Protein AF-A0A973B0Q8-F1 (afdb_monomer_lite)

Structure (mmCIF, N/CA/C/O backbone):
data_AF-A0A973B0Q8-F1
#
_entry.id   AF-A0A973B0Q8-F1
#
loop_
_atom_site.group_PDB
_atom_site.id
_atom_site.type_symbol
_atom_site.label_atom_id
_atom_site.label_alt_id
_atom_site.label_comp_id
_atom_site.label_asym_id
_atom_site.label_entity_id
_atom_site.label_seq_id
_atom_site.pdbx_PDB_ins_code
_atom_site.Cartn_x
_atom_site.Cartn_y
_atom_site.Cartn_z
_atom_site.occupancy
_atom_site.B_iso_or_equiv
_atom_site.auth_seq_id
_atom_site.auth_comp_id
_atom_site.auth_asym_id
_atom_site.auth_atom_id
_atom_site.pdbx_PDB_model_num
ATOM 1 N N . MET A 1 1 ? 19.060 -2.790 -4.668 1.00 71.00 1 MET A N 1
ATOM 2 C CA . MET A 1 1 ? 17.635 -3.165 -4.791 1.00 71.00 1 MET A CA 1
ATOM 3 C C . MET A 1 1 ? 16.979 -2.159 -5.724 1.00 71.00 1 MET A C 1
ATOM 5 O O . MET A 1 1 ? 17.166 -0.968 -5.505 1.00 71.00 1 MET A O 1
ATOM 9 N N . MET A 1 2 ? 16.331 -2.615 -6.796 1.00 79.81 2 MET A N 1
ATOM 10 C CA . MET A 1 2 ? 15.662 -1.742 -7.774 1.00 79.81 2 MET A CA 1
ATOM 11 C C . MET A 1 2 ? 14.425 -1.096 -7.135 1.00 79.81 2 MET A C 1
ATOM 13 O O . MET A 1 2 ? 13.748 -1.745 -6.333 1.00 79.81 2 MET A O 1
ATOM 17 N N . ARG A 1 3 ? 14.136 0.175 -7.441 1.00 85.56 3 ARG A N 1
ATOM 18 C CA . ARG A 1 3 ? 12.996 0.875 -6.825 1.00 85.56 3 ARG A CA 1
ATOM 19 C C . ARG A 1 3 ? 11.680 0.291 -7.354 1.00 85.56 3 ARG A C 1
ATOM 21 O O . ARG A 1 3 ? 11.621 -0.052 -8.533 1.00 85.56 3 ARG A O 1
ATOM 28 N N . PRO A 1 4 ? 10.597 0.249 -6.557 1.00 86.12 4 PRO A N 1
ATOM 29 C CA . PRO A 1 4 ? 9.311 -0.302 -6.996 1.00 86.12 4 PRO A CA 1
ATOM 30 C C . PRO A 1 4 ? 8.836 0.242 -8.352 1.00 86.12 4 PRO A C 1
ATOM 32 O O . PRO A 1 4 ? 8.449 -0.522 -9.225 1.00 86.12 4 PRO A O 1
ATOM 35 N N . ARG A 1 5 ? 8.962 1.554 -8.596 1.00 87.88 5 ARG A N 1
ATOM 36 C CA . ARG A 1 5 ? 8.602 2.157 -9.894 1.00 87.88 5 ARG A CA 1
ATOM 37 C C . ARG A 1 5 ? 9.434 1.644 -11.068 1.00 87.88 5 ARG A C 1
ATOM 39 O O . ARG A 1 5 ? 8.908 1.483 -12.158 1.00 87.88 5 ARG A O 1
ATOM 46 N N . GLU A 1 6 ? 10.720 1.404 -10.853 1.00 90.56 6 GLU A N 1
ATOM 47 C CA . GLU A 1 6 ? 11.626 0.897 -11.886 1.00 90.56 6 GLU A CA 1
ATOM 48 C C . GLU A 1 6 ? 11.311 -0.576 -12.196 1.00 90.56 6 GLU A C 1
ATOM 50 O O . GLU A 1 6 ? 11.255 -0.957 -13.366 1.00 90.56 6 GLU A O 1
ATOM 55 N N . ARG A 1 7 ? 11.010 -1.376 -11.161 1.00 91.44 7 ARG A N 1
ATOM 56 C CA . ARG A 1 7 ? 10.536 -2.764 -11.310 1.00 91.44 7 ARG A CA 1
ATOM 57 C C . ARG A 1 7 ? 9.198 -2.825 -12.037 1.00 91.44 7 ARG A C 1
ATOM 59 O O . ARG A 1 7 ? 9.035 -3.643 -12.928 1.00 91.44 7 ARG A O 1
ATOM 66 N N . LEU A 1 8 ? 8.273 -1.916 -11.722 1.00 90.06 8 LEU A N 1
ATOM 67 C CA . LEU A 1 8 ? 6.976 -1.825 -12.397 1.00 90.06 8 LEU A CA 1
ATOM 68 C C . LEU A 1 8 ? 7.134 -1.569 -13.902 1.00 90.06 8 LEU A C 1
ATOM 70 O O . LEU A 1 8 ? 6.417 -2.166 -14.697 1.00 90.06 8 LEU A O 1
ATOM 74 N N . LEU A 1 9 ? 8.077 -0.705 -14.288 1.00 90.62 9 LEU A N 1
ATOM 75 C CA . LEU A 1 9 ? 8.360 -0.406 -15.694 1.00 90.62 9 LEU A CA 1
ATOM 76 C C . LEU A 1 9 ? 9.061 -1.559 -16.427 1.00 90.62 9 LEU A C 1
ATOM 78 O O . LEU A 1 9 ? 8.857 -1.713 -17.626 1.00 90.62 9 LEU A O 1
ATOM 82 N N . SER A 1 10 ? 9.885 -2.339 -15.724 1.00 93.88 10 SER A N 1
ATOM 83 C CA . SER A 1 10 ? 10.720 -3.383 -16.338 1.00 93.88 10 SER A CA 1
ATOM 84 C C . SER A 1 10 ? 10.019 -4.741 -16.387 1.00 93.88 10 SER A C 1
ATOM 86 O O . SER A 1 10 ? 10.008 -5.396 -17.425 1.00 93.88 10 SER A O 1
ATOM 88 N N . ASP A 1 11 ? 9.395 -5.131 -15.276 1.00 93.25 11 ASP A N 1
ATOM 89 C CA . ASP A 1 11 ? 8.881 -6.483 -15.044 1.00 93.25 11 ASP A CA 1
ATOM 90 C C . ASP A 1 11 ? 7.349 -6.522 -14.922 1.00 93.25 11 ASP A C 1
ATOM 92 O O . ASP A 1 11 ? 6.772 -7.602 -14.798 1.00 93.25 11 ASP A O 1
ATOM 96 N N . GLY A 1 12 ? 6.678 -5.363 -14.955 1.00 91.94 12 GLY A N 1
ATOM 97 C CA . GLY A 1 12 ? 5.227 -5.232 -14.812 1.00 91.94 12 GLY A CA 1
ATOM 98 C C . GLY A 1 12 ? 4.723 -5.332 -13.368 1.00 91.94 12 GLY A C 1
ATOM 99 O O . GLY A 1 12 ? 5.475 -5.581 -12.428 1.00 91.94 12 GLY A O 1
ATOM 100 N N . ALA A 1 13 ? 3.417 -5.120 -13.175 1.00 90.94 13 ALA A N 1
ATOM 101 C CA . ALA A 1 13 ? 2.796 -5.053 -11.847 1.00 90.94 13 ALA A CA 1
ATOM 102 C C . ALA A 1 13 ? 2.883 -6.374 -11.067 1.00 90.94 13 ALA A C 1
ATOM 104 O O . ALA A 1 13 ? 3.023 -6.357 -9.850 1.00 90.94 13 ALA A O 1
ATOM 105 N N . GLN A 1 14 ? 2.869 -7.509 -11.769 1.00 92.75 14 GLN A N 1
ATOM 106 C CA . GLN A 1 14 ? 2.986 -8.850 -11.193 1.00 92.75 14 GLN A CA 1
ATOM 107 C C . GLN A 1 14 ? 4.303 -9.100 -10.445 1.00 92.75 14 GLN A C 1
ATOM 109 O O . GLN A 1 14 ? 4.389 -10.028 -9.647 1.00 92.75 14 GLN A O 1
ATOM 114 N N . ALA A 1 15 ? 5.339 -8.298 -10.709 1.00 91.44 15 ALA A N 1
ATOM 115 C CA . ALA A 1 15 ? 6.616 -8.406 -10.015 1.00 91.44 15 ALA A CA 1
ATOM 116 C C . ALA A 1 15 ? 6.600 -7.731 -8.632 1.00 91.44 15 ALA A C 1
ATOM 118 O O . ALA A 1 15 ? 7.556 -7.877 -7.867 1.00 91.44 15 ALA A O 1
ATOM 119 N N . LEU A 1 16 ? 5.551 -6.973 -8.313 1.00 92.12 16 LEU A N 1
ATOM 120 C CA . LEU A 1 16 ? 5.419 -6.210 -7.082 1.00 92.12 16 LEU A CA 1
ATOM 121 C C . LEU A 1 16 ? 4.383 -6.849 -6.164 1.00 92.12 16 LEU A C 1
ATOM 123 O O . LEU A 1 16 ? 3.391 -7.421 -6.608 1.00 92.12 16 LEU A O 1
ATOM 127 N N . SER A 1 17 ? 4.598 -6.694 -4.863 1.00 92.06 17 SER A N 1
ATOM 128 C CA . SER A 1 17 ? 3.554 -6.968 -3.877 1.00 92.06 17 SER A CA 1
ATOM 129 C C . SER A 1 17 ? 2.449 -5.906 -3.924 1.00 92.06 17 SER A C 1
ATOM 131 O O . SER A 1 17 ? 2.694 -4.753 -4.292 1.00 92.06 17 SER A O 1
ATOM 133 N N . ASP A 1 18 ? 1.249 -6.260 -3.455 1.00 91.69 18 ASP A N 1
ATOM 134 C CA . ASP A 1 18 ? 0.128 -5.322 -3.283 1.00 91.69 18 ASP A CA 1
ATOM 135 C C . ASP A 1 18 ? 0.545 -4.068 -2.495 1.00 91.69 18 ASP A C 1
ATOM 137 O O . ASP A 1 18 ? 0.145 -2.952 -2.825 1.00 91.69 18 ASP A O 1
ATOM 141 N N . ALA A 1 19 ? 1.399 -4.237 -1.480 1.00 92.19 19 ALA A N 1
ATOM 142 C CA . ALA A 1 19 ? 1.920 -3.136 -0.678 1.00 92.19 19 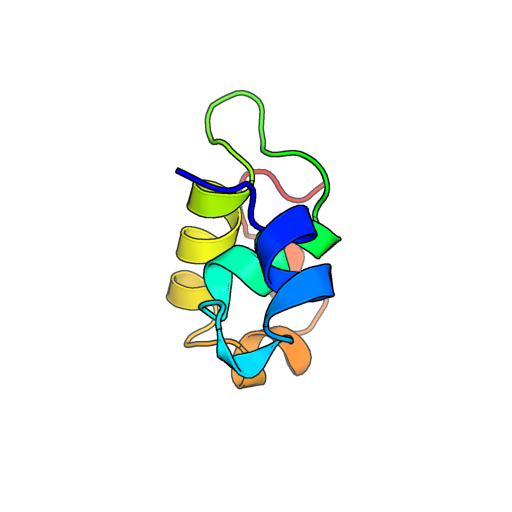ALA A CA 1
ATOM 143 C C . ALA A 1 19 ? 2.854 -2.217 -1.475 1.00 92.19 19 ALA A C 1
ATOM 145 O O . ALA A 1 19 ? 2.768 -0.999 -1.353 1.00 92.19 19 ALA A O 1
ATOM 146 N N . GLU A 1 20 ? 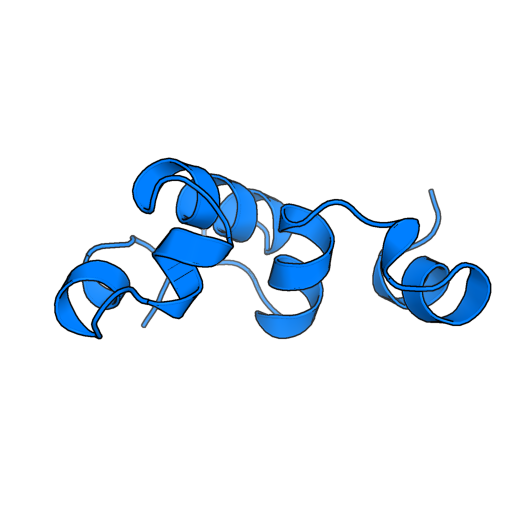3.740 -2.773 -2.303 1.00 92.69 20 GLU A N 1
ATOM 147 C CA . GLU A 1 20 ? 4.618 -1.970 -3.159 1.00 92.69 20 GLU A CA 1
ATOM 148 C C . GLU A 1 20 ? 3.826 -1.233 -4.244 1.00 92.69 20 GLU A C 1
ATOM 150 O O . GLU A 1 20 ? 4.110 -0.064 -4.515 1.00 92.69 20 GLU A O 1
ATOM 155 N N . LEU A 1 21 ? 2.820 -1.883 -4.838 1.00 91.81 21 LEU A N 1
ATOM 156 C CA . LEU A 1 21 ? 1.913 -1.246 -5.793 1.00 91.81 21 LEU A CA 1
ATOM 157 C C . LEU A 1 21 ? 1.179 -0.077 -5.140 1.00 91.81 21 LEU A C 1
ATOM 159 O O . LEU A 1 21 ? 1.219 1.039 -5.658 1.00 91.81 21 LEU A O 1
ATOM 163 N N . LEU A 1 22 ? 0.575 -0.303 -3.973 1.00 89.94 22 LEU A N 1
ATOM 164 C CA . LEU A 1 22 ? -0.118 0.741 -3.224 1.00 89.94 22 LEU A CA 1
ATOM 165 C C . LEU A 1 22 ? 0.834 1.885 -2.837 1.00 89.94 22 LEU A C 1
ATOM 167 O O . LEU A 1 22 ? 0.495 3.052 -3.024 1.00 89.94 22 LEU A O 1
ATOM 171 N N . ALA A 1 23 ? 2.066 1.582 -2.427 1.00 91.56 23 ALA A N 1
ATOM 172 C CA . ALA A 1 23 ? 3.063 2.590 -2.065 1.00 91.56 23 ALA A CA 1
ATOM 173 C C . ALA A 1 23 ? 3.450 3.499 -3.241 1.00 91.56 23 ALA A C 1
ATOM 175 O O . ALA A 1 23 ? 3.711 4.692 -3.053 1.00 91.56 23 ALA A O 1
ATOM 176 N N . ILE A 1 24 ? 3.465 2.962 -4.467 1.00 90.88 24 ILE A N 1
ATOM 177 C CA . ILE A 1 24 ? 3.685 3.758 -5.682 1.00 90.88 24 ILE A CA 1
ATOM 178 C C . ILE A 1 24 ? 2.568 4.793 -5.860 1.00 90.88 24 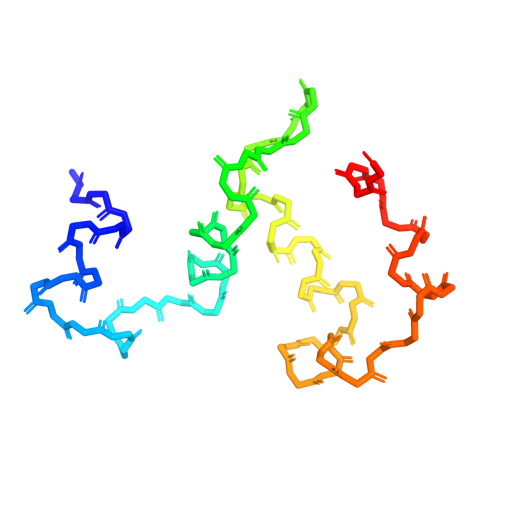ILE A C 1
ATOM 180 O O . ILE A 1 24 ? 2.879 5.944 -6.199 1.00 90.88 24 ILE A O 1
ATOM 184 N N . PHE A 1 25 ? 1.313 4.398 -5.605 1.00 85.94 25 PHE A N 1
ATOM 185 C CA . PHE A 1 25 ? 0.132 5.266 -5.681 1.00 85.94 25 PHE A CA 1
ATOM 186 C C . PHE A 1 25 ? 0.082 6.303 -4.560 1.00 85.94 25 PHE A C 1
ATOM 188 O O . PHE A 1 25 ? -0.228 7.460 -4.835 1.00 85.94 25 PHE A O 1
ATOM 195 N N . LEU A 1 26 ? 0.441 5.928 -3.328 1.00 86.25 26 LEU A N 1
ATOM 196 C CA . LEU A 1 26 ? 0.480 6.859 -2.195 1.00 86.25 26 LEU A CA 1
ATOM 197 C C . LEU A 1 26 ? 1.530 7.962 -2.382 1.00 86.25 26 LEU A C 1
ATOM 199 O O . LEU A 1 26 ? 1.367 9.054 -1.850 1.00 86.25 26 LEU A O 1
ATOM 203 N N . ARG A 1 27 ? 2.593 7.704 -3.166 1.00 83.06 27 ARG A N 1
ATOM 204 C CA . ARG A 1 27 ? 3.709 8.621 -3.510 1.00 83.06 27 ARG A CA 1
ATOM 205 C C . ARG A 1 27 ? 4.552 9.120 -2.331 1.00 83.06 27 ARG A C 1
ATOM 207 O O . ARG A 1 27 ? 5.698 9.506 -2.557 1.00 83.06 27 ARG A O 1
ATOM 214 N N . SER A 1 28 ? 4.023 9.102 -1.117 1.00 80.44 28 SER A N 1
ATOM 215 C CA . SER A 1 28 ? 4.661 9.533 0.122 1.00 80.44 28 SER A CA 1
ATOM 216 C C . SER A 1 28 ? 4.107 8.737 1.300 1.00 80.44 28 SER A C 1
ATOM 218 O O . SER A 1 28 ? 2.957 8.308 1.287 1.00 80.44 28 SER A O 1
ATOM 220 N N . GLY A 1 29 ? 4.953 8.528 2.307 1.00 80.50 29 GLY A N 1
ATOM 221 C CA . GLY A 1 29 ? 4.534 7.978 3.592 1.00 80.50 29 GLY A CA 1
ATOM 222 C C . GLY A 1 29 ? 3.994 9.055 4.534 1.00 80.50 29 GLY A C 1
ATOM 223 O O . GLY A 1 29 ? 3.772 10.199 4.135 1.00 80.50 29 GLY A O 1
ATOM 224 N N . SER A 1 30 ? 3.827 8.688 5.801 1.00 81.50 30 SER A N 1
ATOM 225 C CA . SER A 1 30 ? 3.501 9.621 6.878 1.00 81.50 30 SER A CA 1
ATOM 226 C C . SER A 1 30 ? 4.776 10.213 7.499 1.00 81.50 30 SER A C 1
ATOM 228 O O . SER A 1 30 ? 5.897 9.905 7.096 1.00 81.50 30 SER A O 1
ATOM 230 N N . LYS A 1 31 ? 4.628 11.050 8.535 1.00 78.94 31 LYS A N 1
ATOM 231 C CA . LYS A 1 31 ? 5.772 11.581 9.301 1.00 78.94 31 LYS A CA 1
ATOM 232 C C . LYS A 1 31 ? 6.634 10.491 9.952 1.00 78.94 31 LYS A C 1
ATOM 234 O O . LYS A 1 31 ? 7.800 10.744 10.229 1.00 78.94 31 LYS A O 1
ATOM 239 N N . THR A 1 32 ? 6.057 9.326 10.243 1.00 82.62 32 THR A N 1
ATOM 240 C CA . THR A 1 32 ? 6.698 8.260 11.031 1.00 82.62 32 THR A CA 1
ATOM 241 C C . THR A 1 32 ? 6.874 6.952 10.269 1.00 82.62 32 THR A C 1
ATOM 243 O O . THR A 1 32 ? 7.575 6.074 10.761 1.00 82.62 32 THR A O 1
ATOM 246 N N . ARG A 1 33 ? 6.243 6.804 9.099 1.00 85.19 33 ARG A N 1
ATOM 247 C CA . ARG A 1 33 ? 6.240 5.573 8.298 1.00 85.19 33 ARG A CA 1
ATOM 248 C C . ARG A 1 33 ? 6.490 5.904 6.841 1.00 85.19 33 ARG A C 1
ATOM 250 O O . ARG A 1 33 ? 5.925 6.866 6.323 1.00 85.19 33 ARG A O 1
ATOM 257 N N . ASN A 1 34 ? 7.293 5.102 6.156 1.00 90.38 34 ASN A N 1
ATOM 258 C CA . ASN A 1 34 ? 7.472 5.243 4.716 1.00 90.38 34 ASN A CA 1
ATOM 259 C C . ASN A 1 34 ? 6.229 4.742 3.944 1.00 90.38 34 ASN A C 1
ATOM 261 O O . ASN A 1 34 ? 5.317 4.145 4.511 1.00 90.38 34 ASN A O 1
ATOM 265 N N . ALA A 1 35 ? 6.172 5.007 2.636 1.00 89.69 35 ALA A N 1
ATOM 266 C CA . ALA A 1 35 ? 5.004 4.669 1.817 1.00 89.69 35 ALA A CA 1
ATOM 267 C C . ALA A 1 35 ? 4.701 3.158 1.776 1.00 89.69 35 ALA A C 1
ATOM 269 O O . ALA A 1 35 ? 3.536 2.778 1.673 1.00 89.69 35 ALA A O 1
ATOM 270 N N . ILE A 1 36 ? 5.726 2.301 1.864 1.00 91.38 36 ILE A N 1
ATOM 271 C CA . ILE A 1 36 ? 5.558 0.842 1.887 1.00 91.38 36 ILE A CA 1
ATOM 272 C C . ILE A 1 36 ? 4.978 0.406 3.230 1.00 91.38 36 ILE A C 1
ATOM 274 O O . ILE A 1 36 ? 3.991 -0.319 3.240 1.00 91.38 36 ILE A O 1
ATOM 278 N N . GLU A 1 37 ? 5.526 0.894 4.343 1.00 91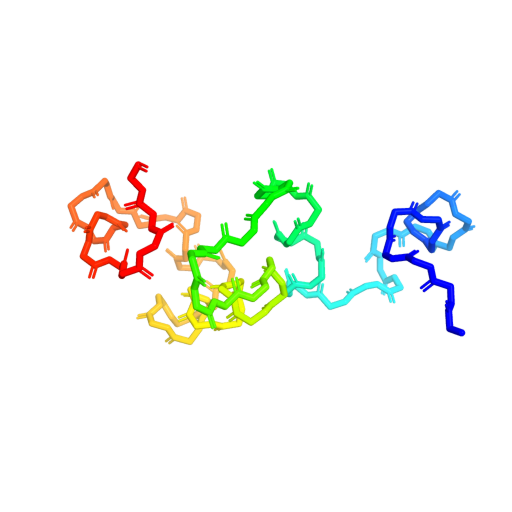.38 37 GLU A N 1
ATOM 279 C CA . GLU A 1 37 ? 5.010 0.600 5.690 1.00 91.38 37 GLU A CA 1
ATOM 280 C C . GLU A 1 37 ? 3.551 1.045 5.833 1.00 91.38 37 GLU A C 1
ATOM 282 O O . GLU A 1 37 ? 2.700 0.274 6.265 1.00 91.38 37 GLU A O 1
ATOM 287 N N . LEU A 1 38 ? 3.232 2.259 5.375 1.00 88.94 38 LEU A N 1
ATOM 288 C CA . LEU A 1 38 ? 1.859 2.762 5.378 1.00 88.94 38 LEU A CA 1
ATOM 289 C C . LEU A 1 38 ? 0.929 1.886 4.524 1.00 88.94 38 LEU A C 1
ATOM 291 O O . LEU A 1 38 ? -0.196 1.603 4.925 1.00 88.94 38 LEU A O 1
ATOM 295 N N . SER A 1 39 ? 1.406 1.422 3.367 1.00 90.81 39 SER A N 1
ATOM 296 C CA . SER A 1 39 ? 0.647 0.525 2.490 1.00 90.81 39 SER A CA 1
ATOM 297 C C . SER A 1 39 ? 0.409 -0.850 3.111 1.00 90.81 39 SER A C 1
ATOM 299 O O . SER A 1 39 ? -0.659 -1.427 2.933 1.00 90.81 39 SER A O 1
ATOM 301 N N . GLN A 1 40 ? 1.382 -1.383 3.849 1.00 91.62 40 GLN A N 1
ATOM 302 C CA . GLN A 1 40 ? 1.234 -2.650 4.564 1.00 91.62 40 GLN A CA 1
ATOM 303 C C . GLN A 1 40 ? 0.201 -2.535 5.685 1.00 91.62 40 GLN A C 1
ATOM 305 O O . GLN A 1 40 ? -0.694 -3.375 5.769 1.00 91.62 40 GLN A O 1
ATOM 310 N N . ASP A 1 41 ? 0.278 -1.469 6.482 1.00 88.38 41 ASP A N 1
ATOM 311 C CA . ASP A 1 41 ? -0.677 -1.205 7.561 1.00 88.38 41 ASP A CA 1
ATOM 312 C C . ASP A 1 41 ? -2.102 -1.036 7.028 1.00 88.38 41 ASP A C 1
ATOM 314 O O . ASP A 1 41 ? -3.058 -1.541 7.619 1.00 88.38 41 ASP A O 1
ATOM 318 N N . LEU A 1 42 ? -2.240 -0.367 5.881 1.00 86.06 42 LEU A N 1
ATOM 319 C CA . LEU A 1 42 ? -3.499 -0.214 5.157 1.00 86.06 42 LEU A CA 1
ATOM 320 C C . LEU A 1 42 ? -4.104 -1.555 4.765 1.00 86.06 42 LEU A C 1
ATOM 322 O O . LEU A 1 42 ? -5.261 -1.845 5.069 1.00 86.06 42 LEU A O 1
ATOM 326 N N . LEU A 1 43 ? -3.305 -2.388 4.104 1.00 89.25 43 LEU A N 1
ATOM 327 C CA . LEU A 1 43 ? -3.752 -3.697 3.654 1.00 89.25 43 LEU A CA 1
ATOM 328 C C . LEU A 1 43 ? -4.089 -4.604 4.838 1.00 89.25 43 LEU A C 1
ATOM 330 O O . LEU A 1 43 ? -5.082 -5.321 4.770 1.00 89.25 43 LEU A O 1
ATOM 334 N N . GLN A 1 44 ? -3.333 -4.555 5.936 1.00 89.38 44 GLN A N 1
ATOM 335 C CA . GLN A 1 44 ? -3.673 -5.312 7.144 1.00 89.38 44 GLN A CA 1
ATOM 336 C C . GLN A 1 44 ? -4.965 -4.818 7.795 1.00 89.38 44 GLN A C 1
ATOM 338 O O . GLN A 1 44 ? -5.822 -5.635 8.122 1.00 89.38 44 GLN A O 1
ATOM 343 N N . SER A 1 45 ? -5.125 -3.502 7.947 1.00 84.56 45 SER A N 1
ATOM 344 C CA . SER A 1 45 ? -6.285 -2.909 8.624 1.00 84.56 45 SER A CA 1
ATOM 345 C C . SER A 1 45 ? -7.583 -3.144 7.853 1.00 84.56 45 SER A C 1
ATOM 347 O O . SER A 1 45 ? -8.617 -3.403 8.461 1.00 84.56 45 SER A O 1
ATOM 349 N N . CYS A 1 46 ? -7.527 -3.098 6.519 1.00 83.62 46 CYS A N 1
ATOM 350 C CA . CYS A 1 46 ? -8.695 -3.319 5.669 1.00 83.62 46 CYS A CA 1
ATOM 351 C C . CYS A 1 46 ? -8.942 -4.797 5.330 1.00 83.62 46 CYS A C 1
ATOM 353 O O . CYS A 1 46 ? -10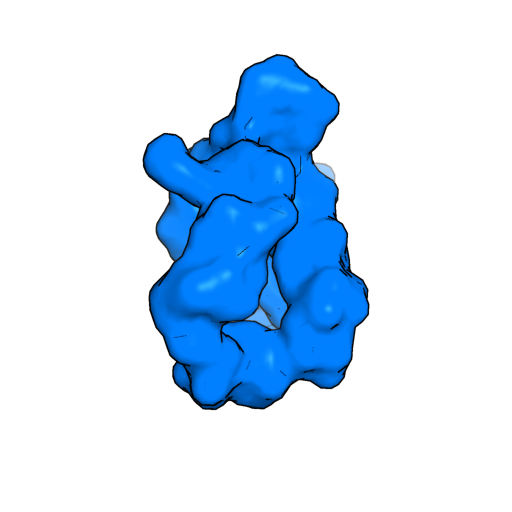.001 -5.112 4.805 1.00 83.62 46 CYS A O 1
ATOM 355 N N . GLY A 1 47 ? -8.008 -5.716 5.601 1.00 86.38 47 GLY A N 1
ATOM 356 C CA . GLY A 1 47 ? -8.156 -7.135 5.240 1.00 86.38 47 GLY A CA 1
ATOM 357 C C . GLY A 1 47 ? -7.774 -7.464 3.788 1.00 86.38 47 GLY A C 1
ATOM 358 O O . GLY A 1 47 ? -8.277 -8.421 3.200 1.00 86.38 47 GLY A O 1
ATOM 359 N N . GLY A 1 48 ? -6.874 -6.675 3.203 1.00 88.19 48 GLY A N 1
ATOM 360 C CA . GLY A 1 48 ? -6.271 -6.884 1.889 1.00 88.19 48 GLY A CA 1
ATOM 361 C C . GLY A 1 48 ? -6.718 -5.875 0.833 1.00 88.19 48 GLY A C 1
ATOM 362 O O . GLY A 1 48 ? -7.577 -5.024 1.063 1.00 88.19 48 GLY A O 1
ATOM 363 N N . MET A 1 49 ? -6.133 -5.981 -0.365 1.00 86.38 49 MET A N 1
ATOM 364 C CA . MET A 1 49 ? -6.312 -4.976 -1.420 1.00 86.38 49 MET A CA 1
ATOM 365 C C . MET A 1 49 ? -7.754 -4.889 -1.926 1.00 86.38 49 MET A C 1
ATOM 367 O O . MET A 1 49 ? -8.253 -3.792 -2.147 1.00 86.38 49 MET A O 1
ATOM 371 N N . ARG A 1 50 ? -8.464 -6.016 -2.065 1.00 86.12 50 ARG A N 1
ATOM 372 C CA . ARG A 1 50 ? -9.885 -5.977 -2.456 1.00 86.12 50 ARG A CA 1
ATOM 373 C C . ARG A 1 50 ? -10.725 -5.231 -1.433 1.00 86.12 50 ARG A C 1
ATOM 375 O O . ARG A 1 50 ? -11.472 -4.343 -1.812 1.00 86.12 50 ARG A O 1
ATOM 382 N N . ALA A 1 51 ? -10.600 -5.587 -0.160 1.00 85.69 51 ALA A N 1
ATOM 383 C CA . ALA A 1 51 ? -11.385 -4.963 0.893 1.00 85.69 51 ALA A CA 1
ATOM 384 C C . ALA A 1 51 ? -11.062 -3.467 1.021 1.00 85.69 51 ALA A C 1
ATOM 386 O O . ALA A 1 51 ? -11.979 -2.668 1.148 1.00 85.69 51 ALA A O 1
ATOM 387 N N . LEU A 1 52 ? -9.796 -3.074 0.834 1.00 84.62 52 LEU A N 1
ATOM 388 C CA . LEU A 1 52 ? -9.399 -1.669 0.728 1.00 84.62 52 LEU A CA 1
ATOM 389 C C . LEU A 1 52 ? -10.124 -0.939 -0.418 1.00 84.62 52 LEU A C 1
ATOM 391 O O . LEU A 1 52 ? -10.650 0.148 -0.209 1.00 84.62 52 LEU A O 1
ATOM 395 N N . LEU A 1 53 ? -10.203 -1.535 -1.613 1.00 83.38 53 LEU A N 1
ATOM 396 C CA . LEU A 1 53 ? -10.884 -0.926 -2.768 1.00 83.38 53 LEU A CA 1
ATOM 397 C C . LEU A 1 53 ? -12.405 -0.797 -2.588 1.00 83.38 53 LEU A C 1
ATOM 399 O O . LEU A 1 53 ? -13.017 0.059 -3.222 1.00 83.38 53 LEU A O 1
ATOM 403 N N . PHE A 1 54 ? -13.008 -1.640 -1.746 1.00 84.75 54 PHE A N 1
ATOM 404 C CA . PHE A 1 54 ? -14.433 -1.579 -1.402 1.00 84.75 54 PHE A CA 1
ATOM 405 C C . PHE A 1 54 ? -14.711 -0.844 -0.082 1.00 84.75 54 PHE A C 1
ATOM 407 O O . PHE A 1 54 ? -15.878 -0.664 0.272 1.00 84.75 54 PHE A O 1
ATOM 414 N N . SER A 1 55 ? -13.671 -0.422 0.642 1.00 80.88 55 SER A N 1
ATOM 415 C CA . SER A 1 55 ? -13.818 0.312 1.896 1.00 80.88 55 SER A CA 1
ATOM 416 C C . SER A 1 55 ? -14.385 1.705 1.633 1.00 80.88 55 SER A C 1
ATOM 418 O O . SER A 1 55 ? -14.098 2.347 0.619 1.00 80.88 55 SER A O 1
ATOM 420 N N . ASN A 1 56 ? -15.239 2.171 2.540 1.00 79.44 56 ASN A N 1
ATOM 421 C CA . ASN A 1 56 ? -15.787 3.518 2.457 1.00 79.44 56 ASN A CA 1
ATOM 422 C C . ASN A 1 56 ? -14.799 4.543 3.046 1.00 79.44 56 ASN A C 1
ATOM 424 O O . ASN A 1 56 ? -13.843 4.193 3.741 1.00 79.44 56 ASN A O 1
ATOM 428 N N . LEU A 1 57 ? -15.047 5.830 2.784 1.00 74.69 57 LEU A N 1
ATOM 429 C CA . LEU A 1 57 ? -14.195 6.921 3.268 1.00 74.69 57 LEU A CA 1
ATOM 430 C C . LEU A 1 57 ? -14.036 6.907 4.797 1.00 74.69 57 LEU A C 1
ATOM 432 O O . LEU A 1 57 ? -12.977 7.244 5.308 1.00 74.69 57 LEU A O 1
ATOM 436 N N . GLU A 1 58 ? -15.069 6.491 5.525 1.00 75.25 58 GLU A N 1
ATOM 437 C CA . GLU A 1 58 ? -15.086 6.471 6.986 1.00 75.25 58 GLU A CA 1
ATOM 438 C C . GLU A 1 58 ? -14.140 5.410 7.569 1.00 75.25 58 GLU A C 1
ATOM 440 O O . GLU A 1 58 ? -13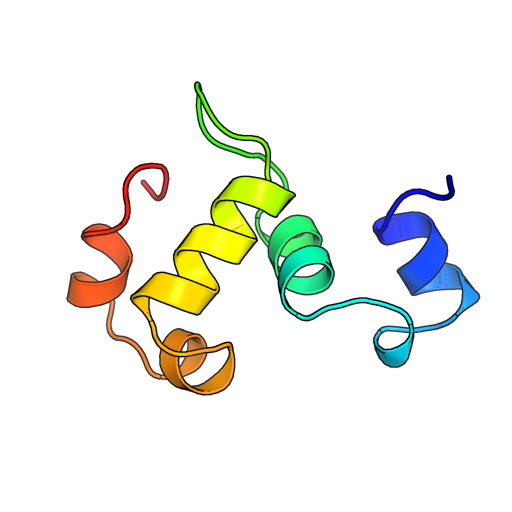.493 5.642 8.589 1.00 75.25 58 GLU A O 1
ATOM 445 N N . GLU A 1 59 ? -14.024 4.252 6.916 1.00 72.00 59 GLU A N 1
ATOM 446 C CA . GLU A 1 59 ? -13.030 3.232 7.263 1.00 72.00 59 GLU A CA 1
ATOM 447 C C . GLU A 1 59 ? -11.622 3.657 6.855 1.00 72.00 59 GLU A C 1
ATOM 449 O O . GLU A 1 59 ? -10.675 3.480 7.623 1.00 72.00 59 GLU A O 1
ATOM 454 N N . PHE A 1 60 ? -11.494 4.296 5.693 1.00 73.00 60 PHE A N 1
ATOM 455 C CA . PHE A 1 60 ? -10.216 4.780 5.182 1.00 73.00 60 PHE A CA 1
ATOM 456 C C . PHE A 1 60 ? -9.623 5.902 6.057 1.00 73.00 60 PHE A C 1
ATOM 458 O O . PHE A 1 60 ? -8.430 5.899 6.356 1.00 73.00 60 PHE A O 1
ATOM 465 N N . SER A 1 61 ? -10.457 6.828 6.544 1.00 74.56 61 SER A N 1
ATOM 466 C CA . SER A 1 61 ? -10.047 7.951 7.405 1.00 74.56 61 SER A CA 1
ATOM 467 C C . SER A 1 61 ? -9.649 7.549 8.828 1.00 74.56 61 SER A C 1
ATOM 469 O O . SER A 1 61 ? -9.052 8.353 9.540 1.00 74.56 61 SER A O 1
ATOM 471 N N . LYS A 1 62 ? -9.944 6.320 9.272 1.00 74.38 62 LYS A N 1
ATOM 472 C CA . LYS A 1 62 ? -9.494 5.819 10.587 1.00 74.38 62 LYS A CA 1
ATOM 473 C C . LYS A 1 62 ? -8.012 5.439 10.599 1.00 74.38 62 LYS A C 1
ATOM 475 O O . LYS A 1 62 ? -7.460 5.153 11.663 1.00 74.38 62 LYS A O 1
ATOM 480 N N . ILE A 1 63 ? -7.364 5.417 9.437 1.00 71.31 63 ILE A N 1
ATOM 481 C CA . ILE A 1 63 ? -5.998 4.929 9.295 1.00 71.31 63 ILE A CA 1
ATOM 482 C C . ILE A 1 63 ? -5.012 6.084 9.476 1.00 71.31 63 ILE A C 1
ATOM 484 O O . ILE A 1 63 ? -4.957 7.040 8.703 1.00 71.31 63 ILE A O 1
ATOM 488 N N . ASN A 1 64 ? -4.198 5.977 10.526 1.00 65.38 64 ASN A N 1
ATOM 489 C CA . ASN A 1 64 ? -3.207 6.986 10.889 1.00 65.38 64 ASN A CA 1
ATOM 490 C C . ASN A 1 64 ? -2.176 7.196 9.770 1.00 65.38 64 ASN A C 1
ATOM 492 O O . ASN A 1 64 ? -1.371 6.311 9.477 1.00 65.38 64 ASN A O 1
ATOM 496 N N . GLY A 1 65 ? -2.151 8.404 9.206 1.00 63.91 65 GLY A N 1
ATOM 497 C CA . GLY A 1 65 ? -1.245 8.775 8.115 1.00 63.91 65 GLY A CA 1
ATOM 498 C C . GLY A 1 65 ? -1.920 8.909 6.751 1.00 63.91 65 GLY A C 1
ATOM 499 O O . GLY A 1 65 ? -1.231 9.259 5.797 1.00 63.91 65 GLY A O 1
ATOM 500 N N . LEU A 1 66 ? -3.235 8.682 6.668 1.00 65.94 66 LEU A N 1
ATOM 501 C CA . LEU A 1 66 ? -4.066 9.053 5.526 1.00 65.94 66 LEU A CA 1
ATOM 502 C C . LEU A 1 66 ? -4.946 10.247 5.899 1.00 65.94 66 LEU A C 1
ATOM 504 O O . LEU A 1 66 ? -5.838 10.133 6.739 1.00 65.94 66 LEU A O 1
ATOM 508 N N . GLY A 1 67 ? -4.655 11.397 5.294 1.00 56.22 67 GLY A N 1
ATOM 509 C CA . GLY A 1 67 ? -5.323 12.674 5.545 1.00 56.22 67 GLY A CA 1
ATOM 510 C C . GLY A 1 67 ? -4.674 13.798 4.763 1.00 56.22 67 GLY A C 1
ATOM 511 O O . GLY A 1 67 ? -3.434 13.930 4.875 1.00 56.22 67 GLY A O 1
#

Foldseek 3Di:
DDQLVRCCVPVNPVVDDQLSVQLVVVVAFAPVDGSSRLSVQLQVQQVHDVSSVVDDPVSVVVRPGRD

pLDDT: mean 84.55, std 8.17, range [56.22, 93.88]

Radius of gyration: 12.17 Å; chains: 1; bounding box: 33×22×27 Å

Sequence (67 aa):
MMRPRERLLSDGAQALSDAELLAIFLRSGSKTRNAIELSQDLLQSCGGMRALLFSNLEEFSKINGLG

Secondary structure (DSSP, 8-state):
---HHHHHHHH-GGGS-HHHHHHHHH-S--SSS-HHHHHHHHHHHHTSHHHHHH--HHHHTTSTT--